Protein AF-A0A1I2K2N4-F1 (afdb_monomer_lite)

Foldseek 3Di:
DVVVVVVVVCVVCVVPDDPVNVLVVQLVVLCVVVVVVVVVDDDDDDDDPDDPSVVVSCVVVVVCVVCVVVVVVVVVD

Structure (mmCIF, N/CA/C/O backbone):
data_AF-A0A1I2K2N4-F1
#
_entry.id   AF-A0A1I2K2N4-F1
#
loop_
_atom_site.group_PDB
_atom_site.id
_atom_site.type_symbol
_atom_site.label_atom_id
_atom_site.label_alt_id
_atom_site.label_comp_id
_atom_site.label_asym_id
_atom_site.label_entity_id
_atom_site.label_seq_id
_atom_site.pdbx_PDB_ins_code
_atom_site.Cartn_x
_atom_site.Cartn_y
_atom_site.Cartn_z
_atom_site.occupancy
_atom_site.B_iso_or_equiv
_atom_site.auth_seq_id
_atom_site.auth_comp_id
_atom_site.auth_asym_id
_atom_site.auth_atom_id
_atom_site.pdbx_PDB_model_num
ATOM 1 N N . MET A 1 1 ? 12.095 19.055 4.886 1.00 41.28 1 MET A N 1
ATOM 2 C CA . MET A 1 1 ? 13.369 18.359 4.577 1.00 41.28 1 MET A CA 1
ATOM 3 C C . MET A 1 1 ? 13.172 16.956 4.001 1.00 41.28 1 MET A 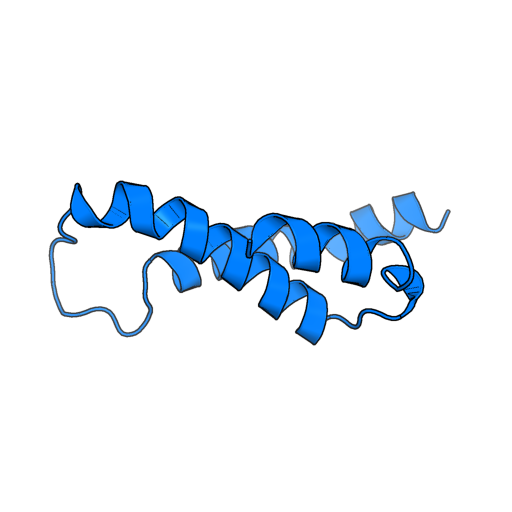C 1
ATOM 5 O O . MET A 1 1 ? 14.016 16.559 3.219 1.00 41.28 1 MET A O 1
ATOM 9 N N . HIS A 1 2 ? 12.093 16.221 4.312 1.00 43.59 2 HIS A N 1
ATOM 10 C CA . HIS A 1 2 ? 11.839 14.903 3.697 1.00 43.59 2 HIS A CA 1
ATOM 11 C C . HIS A 1 2 ? 11.368 14.971 2.229 1.00 43.59 2 HIS A C 1
ATOM 13 O O . HIS A 1 2 ? 11.817 14.165 1.425 1.00 43.59 2 HIS A O 1
ATOM 19 N N . GLN A 1 3 ? 10.586 15.989 1.842 1.00 44.59 3 GLN A N 1
ATOM 20 C CA . GLN A 1 3 ? 10.119 16.159 0.452 1.00 44.59 3 GLN A CA 1
ATOM 21 C C . GLN A 1 3 ? 11.262 16.287 -0.578 1.00 44.59 3 GLN A C 1
ATOM 23 O O . GLN A 1 3 ? 11.213 15.697 -1.648 1.00 44.59 3 GLN A O 1
ATOM 28 N N . ILE A 1 4 ? 12.326 17.019 -0.225 1.00 45.66 4 ILE A N 1
ATOM 29 C CA . ILE A 1 4 ? 13.433 17.362 -1.139 1.00 45.66 4 ILE A CA 1
ATOM 30 C C . ILE A 1 4 ? 14.298 16.131 -1.475 1.00 45.66 4 ILE A C 1
ATOM 32 O O . ILE A 1 4 ? 14.881 16.063 -2.552 1.00 45.66 4 ILE A O 1
ATOM 36 N N . ALA A 1 5 ? 14.364 15.145 -0.574 1.00 46.91 5 ALA A N 1
ATOM 37 C CA . ALA A 1 5 ? 15.120 13.912 -0.795 1.00 46.91 5 ALA A CA 1
ATOM 38 C C . ALA A 1 5 ? 14.374 12.921 -1.705 1.00 46.91 5 ALA A C 1
ATOM 40 O O . ALA A 1 5 ? 15.004 12.199 -2.475 1.00 46.91 5 ALA A O 1
ATOM 41 N N . ILE A 1 6 ? 13.038 12.914 -1.656 1.00 54.50 6 ILE A N 1
ATOM 42 C CA . ILE A 1 6 ? 12.206 12.105 -2.555 1.00 54.50 6 ILE A CA 1
ATOM 43 C C . ILE A 1 6 ? 12.335 12.662 -3.983 1.00 54.50 6 ILE A C 1
ATOM 45 O O . ILE A 1 6 ? 12.607 11.924 -4.922 1.00 54.50 6 ILE A O 1
ATOM 49 N N . ASP A 1 7 ? 12.295 13.978 -4.173 1.00 53.97 7 ASP A N 1
ATOM 50 C CA . ASP A 1 7 ? 12.390 14.539 -5.526 1.00 53.97 7 ASP A CA 1
ATOM 51 C C . ASP A 1 7 ? 13.736 14.253 -6.227 1.00 53.97 7 ASP A C 1
ATOM 53 O O . ASP A 1 7 ? 13.762 14.059 -7.446 1.00 53.97 7 ASP A O 1
ATOM 57 N N . SER A 1 8 ? 14.855 14.180 -5.489 1.00 50.66 8 SER A N 1
ATOM 58 C CA . SER A 1 8 ? 16.181 13.951 -6.091 1.00 50.66 8 SER A CA 1
ATOM 59 C C . SER A 1 8 ? 16.521 12.478 -6.327 1.00 50.66 8 SER A C 1
ATOM 61 O O . SER A 1 8 ? 17.240 12.175 -7.271 1.00 50.66 8 SER A O 1
ATOM 63 N N . VAL A 1 9 ? 16.035 11.549 -5.497 1.00 53.66 9 VAL A N 1
ATOM 64 C CA . VAL A 1 9 ? 16.302 10.106 -5.672 1.00 53.66 9 VAL A CA 1
ATOM 65 C C . VAL A 1 9 ? 15.483 9.528 -6.832 1.00 53.66 9 VAL A C 1
ATOM 67 O O . VAL A 1 9 ? 15.958 8.649 -7.555 1.00 53.66 9 VAL A O 1
ATOM 70 N N . PHE A 1 10 ? 14.268 10.043 -7.038 1.00 56.34 10 PHE A N 1
ATOM 71 C CA . PHE A 1 10 ? 13.311 9.472 -7.984 1.00 56.34 10 PHE A CA 1
ATOM 72 C C . PHE A 1 10 ? 13.486 9.972 -9.418 1.00 56.34 10 PHE A C 1
ATOM 74 O O . PHE A 1 10 ? 13.272 9.205 -10.356 1.00 56.34 10 PHE A O 1
ATOM 81 N N . LYS A 1 11 ? 13.921 11.219 -9.629 1.00 55.12 11 LYS A N 1
ATOM 82 C CA . LYS A 1 11 ? 14.035 11.774 -10.988 1.00 55.12 11 LYS A CA 1
ATOM 83 C C . LYS A 1 11 ? 15.060 11.041 -11.863 1.00 55.12 11 LYS A C 1
ATOM 85 O O . LYS A 1 11 ? 14.864 10.969 -13.074 1.00 55.12 11 LYS A O 1
ATOM 90 N N . ASP A 1 12 ? 16.075 10.440 -11.244 1.00 56.31 12 ASP A N 1
ATOM 91 C CA . ASP A 1 12 ? 17.177 9.795 -11.959 1.00 56.31 12 ASP A CA 1
ATOM 92 C C . ASP A 1 12 ? 17.044 8.258 -12.063 1.00 56.31 12 ASP A C 1
ATOM 94 O O . ASP A 1 12 ? 17.666 7.669 -12.942 1.00 56.31 12 ASP A O 1
ATOM 98 N N . ASN A 1 13 ? 16.181 7.598 -11.263 1.00 59.59 13 ASN A N 1
ATOM 99 C CA . ASN A 1 13 ? 16.175 6.123 -11.123 1.00 59.59 13 ASN A CA 1
ATOM 100 C C . ASN A 1 13 ? 14.826 5.409 -11.346 1.00 59.59 13 ASN A C 1
ATOM 102 O O . ASN A 1 13 ? 14.746 4.198 -11.155 1.00 59.59 13 ASN A O 1
ATOM 106 N N . ILE A 1 14 ? 13.760 6.090 -11.793 1.00 62.72 14 ILE A N 1
ATOM 107 C CA . ILE A 1 14 ? 12.436 5.451 -12.011 1.00 62.72 14 ILE A CA 1
ATOM 108 C C . ILE A 1 14 ? 12.495 4.216 -12.930 1.00 62.72 14 ILE A C 1
ATOM 110 O O . ILE A 1 14 ? 11.696 3.296 -12.778 1.00 62.72 14 ILE A O 1
ATOM 114 N N . LYS A 1 15 ? 13.448 4.169 -13.869 1.00 62.53 15 LYS A N 1
ATOM 115 C CA . LYS A 1 15 ? 13.609 3.047 -14.808 1.00 62.53 15 LYS A CA 1
ATOM 116 C C . LYS A 1 15 ? 14.181 1.771 -14.180 1.00 62.53 15 LYS A C 1
ATOM 118 O O . LYS A 1 15 ? 14.058 0.719 -14.798 1.00 62.53 15 LYS A O 1
ATOM 123 N N . GLU A 1 16 ? 14.794 1.856 -13.002 1.00 72.38 16 GLU A N 1
ATOM 124 C CA . GLU A 1 16 ? 15.406 0.711 -12.308 1.00 72.38 16 GLU A CA 1
ATOM 125 C C . GLU A 1 16 ? 14.549 0.182 -11.149 1.00 72.38 16 GLU A C 1
ATOM 127 O O . GLU A 1 16 ? 14.888 -0.834 -10.544 1.00 72.38 16 GLU A O 1
ATOM 132 N N . LEU A 1 17 ? 13.423 0.839 -10.853 1.00 73.44 17 LEU A N 1
ATOM 133 C CA . LEU A 1 17 ? 12.526 0.428 -9.778 1.00 73.44 17 LEU A CA 1
ATOM 134 C C . LEU A 1 17 ? 11.846 -0.898 -10.119 1.00 73.44 17 LEU A C 1
ATOM 136 O O . LEU A 1 17 ? 11.241 -1.061 -11.183 1.00 73.44 17 LEU A O 1
ATOM 140 N N . ASN A 1 18 ? 11.912 -1.842 -9.185 1.00 78.44 18 ASN A N 1
ATOM 141 C CA . ASN A 1 18 ? 11.187 -3.101 -9.288 1.00 78.44 18 ASN A CA 1
ATOM 142 C C . ASN A 1 18 ? 9.793 -2.983 -8.639 1.00 78.44 18 ASN A C 1
ATOM 144 O O . ASN A 1 18 ? 9.448 -1.987 -8.000 1.00 78.44 18 ASN A O 1
ATOM 148 N N . LEU A 1 19 ? 8.967 -4.023 -8.796 1.00 78.12 19 LEU A N 1
ATOM 149 C CA . LEU A 1 19 ? 7.616 -4.042 -8.228 1.00 78.12 19 LEU A CA 1
ATOM 150 C C . LEU A 1 19 ? 7.623 -3.830 -6.704 1.00 78.12 19 LEU A C 1
ATOM 152 O O . LEU A 1 19 ? 6.766 -3.122 -6.190 1.00 78.12 19 LEU A O 1
ATOM 156 N N . SER A 1 20 ? 8.590 -4.398 -5.981 1.00 79.06 20 SER A N 1
ATOM 157 C CA . SER A 1 20 ? 8.695 -4.234 -4.526 1.00 79.06 20 SER A CA 1
ATOM 158 C C . SER A 1 20 ? 8.955 -2.780 -4.135 1.00 79.06 20 SER A C 1
ATOM 160 O O . SER A 1 20 ? 8.342 -2.280 -3.189 1.00 79.06 20 SER A O 1
ATOM 162 N N . ASP A 1 21 ? 9.814 -2.082 -4.876 1.00 80.38 21 ASP A N 1
ATOM 163 C CA . ASP A 1 21 ? 10.104 -0.666 -4.633 1.00 80.38 21 ASP A CA 1
ATOM 164 C C . ASP A 1 21 ? 8.855 0.188 -4.879 1.00 80.38 21 ASP A C 1
ATOM 166 O O . ASP A 1 21 ? 8.524 1.066 -4.082 1.00 80.38 21 ASP A O 1
ATOM 170 N N . PHE A 1 22 ? 8.105 -0.125 -5.940 1.00 79.44 22 PHE A N 1
ATOM 171 C CA . PHE A 1 22 ? 6.842 0.538 -6.252 1.00 79.44 22 PHE A CA 1
ATOM 172 C C . PHE A 1 22 ? 5.784 0.339 -5.157 1.00 79.44 22 PHE A C 1
ATOM 174 O O . PHE A 1 22 ? 5.131 1.302 -4.748 1.00 79.44 22 PHE A O 1
ATOM 181 N N . LEU A 1 23 ? 5.625 -0.888 -4.650 1.00 81.69 23 LEU A N 1
ATOM 182 C CA . LEU A 1 23 ? 4.700 -1.186 -3.551 1.00 81.69 23 LEU A CA 1
ATOM 183 C C . LEU A 1 23 ? 5.092 -0.442 -2.273 1.00 81.69 23 LEU A C 1
ATOM 185 O O . LEU A 1 23 ? 4.236 0.139 -1.609 1.00 81.69 23 LEU A O 1
ATOM 189 N N . THR A 1 24 ? 6.389 -0.419 -1.968 1.00 85.38 24 THR A N 1
ATOM 190 C CA . THR A 1 24 ? 6.935 0.260 -0.787 1.00 85.38 24 THR A CA 1
ATOM 191 C C . THR A 1 24 ? 6.703 1.764 -0.865 1.00 85.38 24 THR A C 1
ATOM 193 O O . THR A 1 24 ? 6.257 2.375 0.105 1.00 85.38 24 THR A O 1
ATOM 196 N N . LEU A 1 25 ? 6.936 2.362 -2.035 1.00 82.69 25 LEU A N 1
ATOM 197 C CA . LEU A 1 25 ? 6.680 3.779 -2.263 1.00 82.69 25 LEU A CA 1
ATOM 198 C C . LEU A 1 25 ? 5.191 4.111 -2.168 1.00 82.69 25 LEU A C 1
ATOM 200 O O . LEU A 1 25 ? 4.815 5.087 -1.525 1.00 82.69 25 LEU A O 1
ATOM 204 N N . THR A 1 26 ? 4.349 3.303 -2.810 1.00 84.19 26 THR A N 1
ATOM 205 C CA . THR A 1 26 ? 2.896 3.498 -2.801 1.00 84.19 26 THR A CA 1
ATOM 206 C C . THR A 1 26 ? 2.376 3.459 -1.371 1.00 84.19 26 THR A C 1
ATOM 208 O O . THR A 1 26 ? 1.644 4.358 -0.961 1.00 84.19 26 THR A O 1
ATOM 211 N N . PHE A 1 27 ? 2.824 2.477 -0.585 1.00 89.12 27 PHE A N 1
ATOM 212 C CA . PHE A 1 27 ? 2.521 2.404 0.837 1.00 89.12 27 PHE A CA 1
ATOM 213 C C . PHE A 1 27 ? 2.994 3.651 1.590 1.00 89.12 27 PHE A C 1
ATOM 215 O O . PHE A 1 27 ? 2.196 4.247 2.301 1.00 89.12 27 PHE A O 1
ATOM 222 N N . PHE A 1 28 ? 4.245 4.077 1.399 1.00 88.69 28 PHE A N 1
ATOM 223 C CA . PHE A 1 28 ? 4.803 5.244 2.087 1.00 88.69 28 PHE A CA 1
ATOM 224 C C . PHE A 1 28 ? 4.007 6.527 1.812 1.00 88.69 28 PHE A C 1
ATOM 226 O O . PHE A 1 28 ? 3.675 7.261 2.738 1.00 88.69 28 PHE A O 1
ATOM 233 N N . ILE A 1 29 ? 3.655 6.783 0.548 1.00 87.19 29 ILE A N 1
ATOM 234 C CA . ILE A 1 29 ? 2.864 7.961 0.164 1.00 87.19 29 ILE A CA 1
ATOM 235 C C . ILE A 1 29 ? 1.474 7.909 0.807 1.00 87.19 29 ILE A C 1
ATOM 237 O O . ILE A 1 29 ? 1.000 8.911 1.338 1.00 87.19 29 ILE A O 1
ATOM 241 N N . ILE A 1 30 ? 0.819 6.747 0.761 1.00 89.31 30 ILE A N 1
ATOM 242 C CA . ILE A 1 30 ? -0.508 6.564 1.357 1.00 89.31 30 ILE A CA 1
ATOM 243 C C . ILE A 1 30 ? -0.444 6.737 2.869 1.00 89.31 30 ILE A C 1
ATOM 245 O O . ILE A 1 30 ? -1.329 7.378 3.425 1.00 89.31 30 ILE A O 1
ATOM 249 N N . ASP A 1 31 ? 0.577 6.190 3.526 1.00 90.50 31 ASP A N 1
ATOM 250 C CA . ASP A 1 31 ? 0.719 6.267 4.975 1.00 90.50 31 ASP A CA 1
ATOM 251 C C . ASP A 1 31 ? 0.935 7.708 5.441 1.00 90.50 31 ASP A C 1
ATOM 253 O O . ASP A 1 31 ? 0.256 8.153 6.363 1.00 90.50 31 ASP A O 1
ATOM 257 N N . GLU A 1 32 ? 1.778 8.480 4.752 1.00 90.44 32 GLU A N 1
ATOM 258 C CA . GLU A 1 32 ? 1.973 9.901 5.062 1.00 90.44 32 GLU A CA 1
ATOM 259 C C . GLU A 1 32 ? 0.672 10.706 4.909 1.00 90.44 32 GLU A C 1
ATOM 261 O O . GLU A 1 32 ? 0.321 11.473 5.805 1.00 90.44 32 GLU A O 1
ATOM 266 N N . ILE A 1 33 ? -0.095 10.484 3.833 1.00 88.44 33 ILE A N 1
ATOM 267 C CA . ILE A 1 33 ? -1.388 11.160 3.622 1.00 88.44 33 ILE A CA 1
ATOM 268 C C . ILE A 1 33 ? -2.420 10.708 4.664 1.00 88.44 33 ILE A C 1
ATOM 270 O O . ILE A 1 33 ? -3.145 11.522 5.238 1.00 88.44 33 ILE A O 1
ATOM 274 N N . TYR A 1 34 ? -2.518 9.401 4.909 1.00 86.62 34 TYR A N 1
ATOM 275 C CA . TYR A 1 34 ? -3.539 8.851 5.790 1.00 86.62 34 TYR A CA 1
ATOM 276 C C . TYR A 1 34 ? -3.260 9.180 7.251 1.00 86.62 34 TYR A C 1
ATOM 278 O O . TYR A 1 34 ? -4.201 9.361 8.012 1.00 86.62 34 TYR A O 1
ATOM 286 N N . LYS A 1 35 ? -2.002 9.337 7.663 1.00 87.12 35 LYS A N 1
ATOM 287 C CA . LYS A 1 35 ? -1.637 9.714 9.033 1.00 87.12 35 LYS A CA 1
ATOM 288 C C . LYS A 1 35 ? -2.188 11.077 9.452 1.00 87.12 35 LYS A C 1
ATOM 290 O O . LYS A 1 35 ? -2.518 11.247 10.626 1.00 87.12 35 LYS A O 1
ATOM 295 N N . GLU A 1 36 ? -2.334 12.017 8.517 1.00 86.12 36 GLU A N 1
ATOM 296 C CA . GLU A 1 36 ? -2.962 13.320 8.781 1.00 86.12 36 GLU A CA 1
ATOM 297 C C . GLU A 1 36 ? -4.458 13.185 9.110 1.00 86.12 36 GLU A C 1
ATOM 299 O O . GLU A 1 36 ? -4.986 13.922 9.940 1.00 86.12 36 GLU A O 1
ATOM 304 N N . VAL A 1 37 ? -5.140 12.216 8.491 1.00 82.62 37 VAL A N 1
ATOM 305 C CA . VAL A 1 37 ? -6.596 12.024 8.613 1.00 82.62 37 VAL A CA 1
ATOM 306 C C . VAL A 1 37 ? -6.957 10.946 9.638 1.00 82.62 37 VAL A C 1
ATOM 308 O O . VAL A 1 37 ? -7.981 11.038 10.307 1.00 82.62 37 VAL A O 1
ATOM 311 N N . GLY A 1 38 ? -6.111 9.935 9.812 1.00 78.31 38 GLY A N 1
ATOM 312 C CA . GLY A 1 38 ? -6.359 8.752 10.635 1.00 78.31 38 GLY A CA 1
ATOM 313 C C . GLY A 1 38 ? -6.467 9.060 12.126 1.00 78.31 38 GLY A C 1
ATOM 314 O O . GLY A 1 38 ? -7.080 8.304 12.866 1.00 78.31 38 GLY A O 1
ATOM 315 N N . GLN A 1 39 ? -5.946 10.204 12.576 1.00 77.44 39 GLN A N 1
ATOM 316 C CA . GLN A 1 39 ? -6.153 10.686 13.947 1.00 77.44 39 GLN A CA 1
ATOM 317 C C . GLN A 1 39 ? -7.578 11.208 14.192 1.00 77.44 39 GLN A C 1
ATOM 319 O O . GLN A 1 39 ?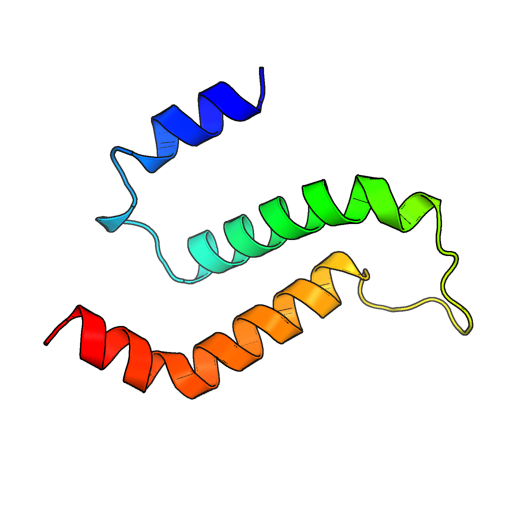 -7.996 11.334 15.340 1.00 77.44 39 GLN A O 1
ATOM 324 N N . LEU A 1 40 ? -8.321 11.524 13.127 1.00 78.88 40 LEU A N 1
ATOM 325 C CA . LEU A 1 40 ? -9.681 12.062 13.192 1.00 78.88 40 LEU A CA 1
ATOM 326 C C . LEU A 1 40 ? -10.750 10.965 13.176 1.00 78.88 40 LEU A C 1
ATOM 328 O O . LEU A 1 40 ? -11.926 11.254 13.397 1.00 78.88 40 LEU A O 1
ATOM 332 N N . VAL A 1 41 ? -10.365 9.721 12.883 1.00 75.62 41 VAL A N 1
ATOM 333 C CA . VAL A 1 41 ? -11.290 8.608 12.664 1.00 75.62 41 VAL A CA 1
ATOM 334 C C . VAL A 1 41 ? -10.839 7.411 13.488 1.00 75.62 41 VAL A C 1
ATOM 336 O O . VAL A 1 41 ? -9.796 6.821 13.229 1.00 75.62 41 VAL A O 1
ATOM 339 N N . GLU A 1 42 ? -11.650 7.016 14.466 1.00 72.75 42 GLU A N 1
ATOM 340 C CA . GLU A 1 42 ? -11.408 5.793 15.226 1.00 72.75 42 GLU A CA 1
ATOM 341 C C . GLU A 1 42 ? -12.139 4.618 14.568 1.00 72.75 42 GLU A C 1
ATOM 343 O O . GLU A 1 42 ? -13.350 4.653 14.318 1.00 72.75 42 GLU A O 1
ATOM 348 N N . ARG A 1 43 ? -11.391 3.562 14.243 1.00 70.62 43 ARG A N 1
ATOM 349 C CA . ARG A 1 43 ? -11.936 2.399 13.544 1.00 70.62 43 ARG A CA 1
ATOM 350 C C . ARG A 1 43 ? -12.800 1.579 14.502 1.00 70.62 43 ARG A C 1
ATOM 352 O O . ARG A 1 43 ? -12.336 1.116 15.538 1.00 70.62 43 ARG A O 1
ATOM 359 N N . SER A 1 44 ? -14.065 1.377 14.144 1.00 76.19 44 SER A N 1
ATOM 360 C CA . SER A 1 44 ? -14.986 0.566 14.944 1.00 76.19 44 SER A CA 1
ATOM 361 C C . SER A 1 44 ? -14.709 -0.932 14.773 1.00 76.19 44 SER A C 1
ATOM 363 O O . SER A 1 44 ? -14.523 -1.400 13.650 1.00 76.19 44 SER A O 1
ATOM 365 N N . GLY A 1 45 ? -14.760 -1.698 15.868 1.00 79.69 45 GLY A N 1
ATOM 366 C CA . GLY A 1 4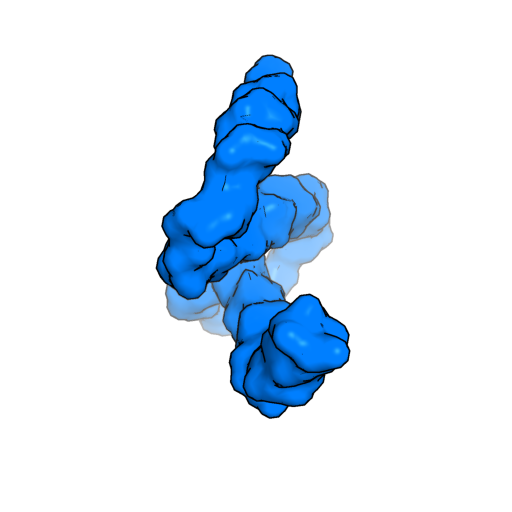5 ? -14.703 -3.165 15.845 1.00 79.69 45 GLY A CA 1
ATOM 367 C C . GLY A 1 45 ? -13.433 -3.772 16.462 1.00 79.69 45 GLY A C 1
ATOM 368 O O . GLY A 1 45 ? -12.747 -3.114 17.243 1.00 79.69 45 GLY A O 1
ATOM 369 N N . PRO A 1 46 ? -13.144 -5.060 16.184 1.00 80.38 46 PRO A N 1
ATOM 370 C CA . PRO A 1 46 ? -11.969 -5.738 16.720 1.00 80.38 46 PRO A CA 1
ATOM 371 C C . PRO A 1 46 ? -10.678 -5.153 16.141 1.00 80.38 46 PRO A C 1
ATOM 373 O O . PRO A 1 46 ? -10.661 -4.639 15.023 1.00 80.38 46 PRO A O 1
ATOM 376 N N . LYS A 1 47 ? -9.581 -5.272 16.898 1.00 78.75 47 LYS A N 1
ATOM 377 C CA . LYS A 1 47 ? -8.277 -4.742 16.491 1.00 78.75 47 LYS A CA 1
ATOM 378 C C . LYS A 1 47 ? -7.866 -5.340 15.135 1.00 78.75 47 LYS A C 1
ATOM 380 O O . LYS A 1 47 ? -7.727 -6.563 15.047 1.00 78.75 47 LYS A O 1
ATOM 385 N N . PRO A 1 48 ? -7.678 -4.516 14.093 1.00 79.31 48 PRO A N 1
ATOM 386 C CA . PRO A 1 48 ? -7.381 -5.023 12.765 1.00 79.31 48 PRO A CA 1
ATOM 387 C C . PRO A 1 48 ? -5.947 -5.561 12.697 1.00 79.31 48 PRO A C 1
ATOM 389 O O . PRO A 1 48 ? -5.047 -5.060 13.371 1.00 79.31 48 PRO A O 1
ATOM 392 N N . THR A 1 49 ? -5.740 -6.592 11.875 1.00 84.75 49 THR A N 1
ATOM 393 C CA . THR A 1 49 ? -4.407 -7.159 11.599 1.00 84.75 49 THR A CA 1
ATOM 394 C C . THR A 1 49 ? -3.577 -6.253 10.691 1.00 84.75 49 THR A C 1
ATOM 396 O O . THR A 1 49 ? -2.363 -6.214 10.835 1.00 84.75 49 THR A O 1
ATOM 399 N N . PHE A 1 50 ? -4.242 -5.514 9.797 1.00 82.75 50 PHE A N 1
ATOM 400 C CA . PHE A 1 50 ? -3.634 -4.540 8.894 1.00 82.75 50 PHE A CA 1
ATOM 401 C C . PHE A 1 50 ? -4.079 -3.124 9.255 1.00 82.75 50 PHE A C 1
ATOM 403 O O . PHE A 1 50 ? -5.261 -2.879 9.527 1.00 82.75 50 PHE A O 1
ATOM 410 N N . SER A 1 51 ? -3.134 -2.196 9.211 1.00 85.38 51 SER A N 1
ATOM 411 C CA . SER A 1 51 ? -3.391 -0.762 9.269 1.00 85.38 51 SER A CA 1
ATOM 412 C C . SER A 1 51 ? -4.244 -0.301 8.087 1.00 85.38 51 SER A C 1
ATOM 414 O O . SER A 1 51 ? -4.318 -0.941 7.037 1.00 85.38 51 SER A O 1
ATOM 416 N N . ASP A 1 52 ? -4.909 0.833 8.257 1.00 85.44 52 ASP A N 1
ATOM 417 C CA . ASP A 1 52 ? -5.751 1.406 7.208 1.00 85.44 52 ASP A CA 1
ATOM 418 C C . ASP A 1 52 ? -4.929 1.785 5.973 1.00 85.44 52 ASP A C 1
ATOM 420 O O . ASP A 1 52 ? -5.354 1.506 4.854 1.00 85.44 52 ASP A O 1
ATOM 424 N N . SER A 1 53 ? -3.722 2.319 6.173 1.00 88.50 53 SER A N 1
ATOM 425 C CA . SER A 1 53 ? -2.762 2.606 5.106 1.00 88.50 53 SER A CA 1
ATOM 426 C C . SER A 1 53 ? -2.415 1.352 4.298 1.00 88.50 53 SER A C 1
ATOM 428 O O . SER A 1 53 ? -2.419 1.392 3.068 1.00 88.50 53 SER A O 1
ATOM 430 N N . GLU A 1 54 ? -2.186 0.209 4.960 1.00 85.56 54 GLU A N 1
ATOM 431 C CA . GLU A 1 54 ? -1.948 -1.076 4.283 1.00 85.56 54 GLU A CA 1
ATOM 432 C C . GLU A 1 54 ? -3.181 -1.536 3.499 1.00 85.56 54 GLU A C 1
ATOM 434 O O . GLU A 1 54 ? -3.056 -1.972 2.357 1.00 85.56 54 GLU A O 1
ATOM 439 N N . VAL A 1 55 ? -4.382 -1.403 4.068 1.00 86.44 55 VAL A N 1
ATOM 440 C CA . VAL A 1 55 ? -5.634 -1.781 3.391 1.00 86.44 55 VAL A CA 1
ATOM 441 C C . VAL A 1 55 ? -5.888 -0.908 2.159 1.00 86.44 55 VAL A C 1
ATOM 443 O O . VAL A 1 55 ? -6.266 -1.427 1.108 1.00 86.44 55 VAL A O 1
ATOM 446 N N . ILE A 1 56 ? -5.670 0.403 2.261 1.00 86.69 56 ILE A N 1
ATOM 447 C CA . ILE A 1 56 ? -5.809 1.347 1.144 1.00 86.69 56 ILE A CA 1
ATOM 448 C C . ILE A 1 56 ? -4.765 1.041 0.066 1.00 86.69 56 ILE A C 1
ATOM 450 O O . ILE A 1 56 ? -5.113 0.971 -1.113 1.00 86.69 56 ILE A O 1
ATOM 454 N N . CYS A 1 57 ? -3.515 0.790 0.465 1.00 86.69 57 CYS A N 1
ATOM 455 C CA . CYS A 1 57 ? -2.442 0.399 -0.445 1.00 86.69 57 CYS A CA 1
ATOM 456 C C . CYS A 1 57 ? -2.781 -0.893 -1.194 1.00 86.69 57 CYS A C 1
ATOM 458 O O . CYS A 1 57 ? -2.728 -0.914 -2.421 1.00 86.69 57 CYS A O 1
ATOM 460 N N . LEU A 1 58 ? -3.228 -1.938 -0.492 1.00 84.12 58 LEU A N 1
ATOM 461 C CA . LEU A 1 58 ? -3.655 -3.196 -1.109 1.00 84.12 58 LEU A CA 1
ATOM 462 C C . LEU A 1 58 ? -4.842 -3.011 -2.056 1.00 84.12 58 LEU A C 1
ATOM 464 O O . LEU A 1 58 ? -4.881 -3.657 -3.098 1.00 84.12 58 LEU A O 1
ATOM 468 N N . ASN A 1 59 ? -5.790 -2.128 -1.737 1.00 84.25 59 ASN A N 1
ATOM 469 C CA . ASN A 1 59 ? -6.904 -1.823 -2.636 1.00 84.25 59 ASN A CA 1
ATOM 470 C C . ASN A 1 59 ? -6.431 -1.122 -3.918 1.00 84.25 59 ASN A C 1
ATOM 472 O O . ASN A 1 59 ? -6.827 -1.513 -5.014 1.00 84.25 59 ASN A O 1
ATOM 476 N N . LEU A 1 60 ? -5.565 -0.114 -3.796 1.00 81.88 60 LEU A N 1
ATOM 477 C CA . LEU A 1 60 ? -5.037 0.636 -4.940 1.00 81.88 60 LEU A CA 1
ATOM 478 C C . LEU A 1 60 ? -4.140 -0.234 -5.821 1.00 81.88 60 LEU A C 1
ATOM 480 O O . LEU A 1 60 ? -4.313 -0.291 -7.037 1.00 81.88 60 LEU A O 1
ATOM 484 N N . VAL A 1 61 ? -3.212 -0.960 -5.205 1.00 78.12 61 VAL A N 1
ATOM 485 C CA . VAL A 1 61 ? -2.332 -1.899 -5.900 1.00 78.12 61 VAL A CA 1
ATOM 486 C C . VAL A 1 61 ? -3.128 -3.061 -6.477 1.00 78.12 61 VAL A C 1
ATOM 488 O O . VAL A 1 61 ? -2.872 -3.452 -7.605 1.00 78.12 61 VAL A O 1
ATOM 491 N N . GLY A 1 62 ? -4.098 -3.612 -5.750 1.00 69.31 62 GLY A N 1
ATOM 492 C CA . GLY A 1 62 ? -4.924 -4.724 -6.220 1.00 69.31 62 GLY A CA 1
ATOM 493 C C . GLY A 1 62 ? -5.728 -4.365 -7.469 1.00 69.31 62 GLY A C 1
ATOM 494 O O . GLY A 1 62 ? -5.802 -5.165 -8.402 1.00 69.31 62 GLY A O 1
ATOM 495 N N . GLN A 1 63 ? -6.255 -3.137 -7.539 1.00 64.12 63 GLN A N 1
ATOM 496 C CA . GLN A 1 63 ? -6.848 -2.605 -8.770 1.00 64.12 63 GLN A CA 1
ATOM 497 C C . GLN A 1 63 ? -5.806 -2.454 -9.876 1.00 64.12 63 GLN A C 1
ATOM 499 O O . GLN A 1 63 ? -6.062 -2.837 -11.017 1.00 64.12 63 GLN A O 1
ATOM 504 N N . MET A 1 64 ? -4.616 -1.956 -9.534 1.00 59.38 64 MET A N 1
ATOM 505 C CA . MET A 1 64 ? -3.534 -1.834 -10.496 1.00 59.38 64 MET A CA 1
ATOM 506 C C . MET A 1 64 ? -3.077 -3.184 -11.023 1.00 59.38 64 MET A C 1
ATOM 508 O O . MET A 1 64 ?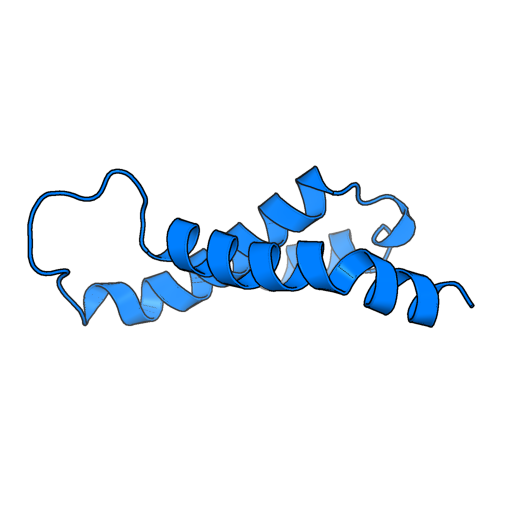 -2.965 -3.263 -12.218 1.00 59.38 64 MET A O 1
ATOM 512 N N . VAL A 1 65 ? -2.863 -4.243 -10.241 1.00 53.19 65 VAL A N 1
ATOM 513 C CA . VAL A 1 65 ? -2.310 -5.523 -10.740 1.00 53.19 65 VAL A CA 1
ATOM 514 C C . VAL A 1 65 ? -3.298 -6.282 -11.641 1.00 53.19 65 VAL A C 1
ATOM 516 O O . VAL A 1 65 ? -2.890 -6.937 -12.597 1.00 53.19 65 VAL A O 1
ATOM 519 N N . CYS A 1 66 ? -4.605 -6.145 -11.404 1.00 53.12 66 CYS A N 1
ATOM 520 C CA . CYS A 1 66 ? -5.630 -6.716 -12.288 1.00 53.12 66 CYS A CA 1
ATOM 521 C C . CYS A 1 66 ? -5.774 -5.959 -13.622 1.00 53.12 66 CYS A C 1
ATOM 523 O O . CYS A 1 66 ? -6.090 -6.577 -14.638 1.00 53.12 66 CYS A O 1
ATOM 525 N N . ASP A 1 67 ? -5.518 -4.646 -13.646 1.00 51.22 67 ASP A N 1
ATOM 526 C CA . ASP A 1 67 ? -5.474 -3.839 -14.877 1.00 51.22 67 ASP A CA 1
ATOM 527 C C . ASP A 1 67 ? -4.036 -3.561 -15.371 1.00 51.22 67 ASP A C 1
ATOM 529 O O . ASP A 1 67 ? -3.858 -2.954 -16.430 1.00 51.22 67 ASP A O 1
ATOM 533 N N . SER A 1 68 ? -2.991 -4.017 -14.666 1.00 50.09 68 SER A N 1
ATOM 534 C CA . SER A 1 68 ? -1.600 -3.586 -14.892 1.00 50.09 68 SER A CA 1
ATOM 535 C C . SER A 1 68 ? -1.063 -4.212 -16.140 1.00 50.09 68 SER A C 1
ATOM 537 O O . SER A 1 68 ? -0.273 -3.573 -16.809 1.00 50.09 68 SER A O 1
ATOM 539 N N . GLU A 1 69 ? -1.502 -5.416 -16.506 1.00 53.03 69 GLU A N 1
ATOM 540 C CA . GLU A 1 69 ? -1.164 -5.959 -17.818 1.00 53.03 69 GLU A CA 1
ATOM 541 C C . GLU A 1 69 ? -1.665 -5.034 -18.929 1.00 53.03 69 GLU A C 1
ATOM 543 O O . GLU A 1 69 ? -0.910 -4.734 -19.846 1.00 53.03 69 GLU A O 1
ATOM 548 N N . LYS A 1 70 ? -2.886 -4.492 -18.832 1.00 53.28 70 LYS A N 1
ATOM 549 C CA . LYS A 1 70 ? -3.427 -3.565 -19.840 1.00 53.28 70 LYS A CA 1
ATOM 550 C C . LYS A 1 70 ? -2.787 -2.180 -19.773 1.00 53.28 70 LYS A C 1
ATOM 552 O O . LYS A 1 70 ? -2.536 -1.582 -20.820 1.00 53.28 70 LYS A O 1
ATOM 557 N N . ALA A 1 71 ? -2.543 -1.660 -18.572 1.00 48.72 71 ALA A N 1
ATOM 558 C CA . ALA A 1 71 ? -1.918 -0.356 -18.367 1.00 48.72 71 ALA A CA 1
ATOM 559 C C . ALA A 1 71 ? -0.437 -0.371 -18.779 1.00 48.72 71 ALA A C 1
ATOM 561 O O . ALA A 1 71 ? 0.003 0.516 -19.503 1.00 48.72 71 ALA A O 1
ATOM 562 N N . TRP A 1 72 ? 0.302 -1.422 -18.419 1.00 50.06 72 TRP A N 1
ATOM 563 C CA . TRP A 1 72 ? 1.673 -1.677 -18.863 1.00 50.06 72 TRP A CA 1
ATOM 564 C C . TRP A 1 72 ? 1.739 -1.879 -20.377 1.00 50.06 72 TRP A C 1
ATOM 566 O O . TRP A 1 72 ? 2.545 -1.236 -21.042 1.00 50.06 72 TRP A O 1
ATOM 576 N N . TYR A 1 73 ? 0.839 -2.678 -20.962 1.00 49.69 73 TYR A N 1
ATOM 577 C CA . TYR A 1 73 ? 0.801 -2.882 -22.415 1.00 49.69 73 TYR A CA 1
ATOM 578 C C . TYR A 1 73 ? 0.537 -1.582 -23.191 1.00 49.69 73 TYR A C 1
ATOM 580 O O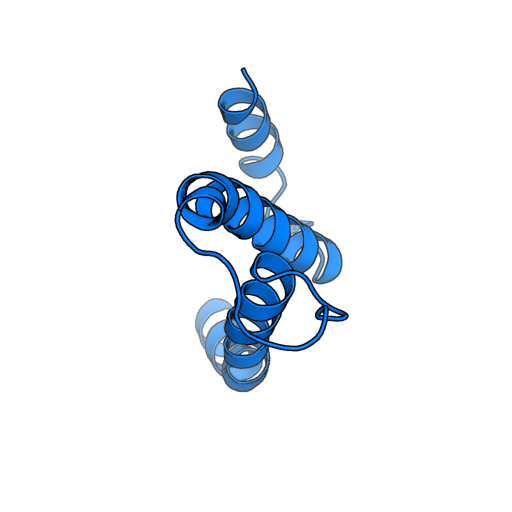 . TYR A 1 73 ? 1.080 -1.416 -24.275 1.00 49.69 73 TYR A O 1
ATOM 588 N N . LYS A 1 74 ? -0.244 -0.644 -22.634 1.00 50.28 74 LYS A N 1
ATOM 589 C CA . LYS A 1 74 ? -0.454 0.706 -23.197 1.00 50.28 74 LYS A CA 1
ATOM 590 C C . LYS A 1 74 ? 0.734 1.658 -23.034 1.00 50.28 74 LYS A C 1
ATOM 592 O O . LYS A 1 74 ? 0.782 2.670 -23.720 1.00 50.28 74 LYS A O 1
ATOM 597 N N . ILE A 1 75 ? 1.619 1.403 -22.075 1.00 43.25 75 ILE A N 1
ATOM 598 C CA . ILE A 1 75 ? 2.806 2.232 -21.827 1.00 43.25 75 ILE A CA 1
ATOM 599 C C . ILE A 1 75 ? 3.980 1.757 -22.690 1.00 43.25 75 ILE A C 1
ATOM 601 O O . ILE A 1 75 ? 4.788 2.570 -23.132 1.00 43.25 75 ILE A O 1
ATOM 605 N N . VAL A 1 76 ? 4.083 0.448 -22.931 1.00 55.00 76 VAL A N 1
ATOM 606 C CA . VAL A 1 76 ? 5.207 -0.168 -23.657 1.00 55.00 76 VAL A CA 1
ATOM 607 C C . VAL A 1 76 ? 4.942 -0.292 -25.168 1.00 55.00 76 VAL A C 1
ATOM 609 O O . VAL A 1 76 ? 5.873 -0.553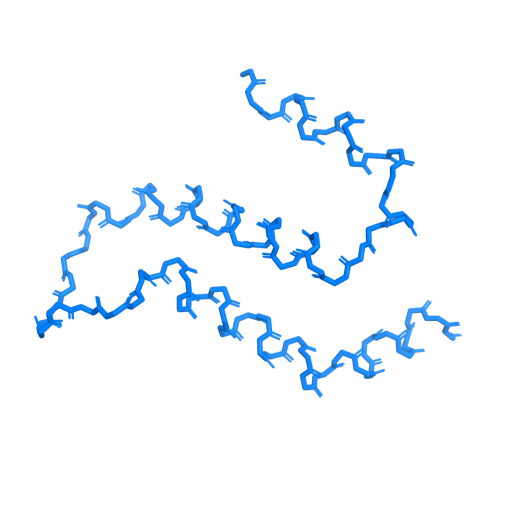 -25.930 1.00 55.00 76 VAL A O 1
ATOM 612 N N . LYS A 1 77 ? 3.701 -0.088 -25.623 1.00 39.34 77 LYS A N 1
ATOM 613 C CA . LYS A 1 77 ? 3.289 -0.169 -27.031 1.00 39.34 77 LYS A CA 1
ATOM 614 C C . LYS A 1 77 ? 2.531 1.081 -27.455 1.00 39.34 77 LYS A C 1
ATOM 616 O O . LYS A 1 77 ? 2.738 1.502 -28.613 1.00 39.34 77 LYS A O 1
#

Organism: NCBI:txid1003

Radius of gyration: 15.41 Å; chains: 1; bounding box: 32×26×44 Å

Sequence (77 aa):
MHQIAIDSVFKDNIKELNLSDFLTLTFFIIDEIYKEVGQLVERSGPKPTFSDSEVICLNLVGQMVCDSEKAWYKIVK

pLDDT: mean 70.39, std 15.72, range [39.34, 90.5]

Secondary structure (DSSP, 8-state):
-HHHHHHHHHHHHGGG--HHHHHHHHHHHHHHHHHHHHTT-PPPSSPPSS-HHHHHHHHHHHHHHHHHHHHHHHHH-